Protein AF-A0A942BGS4-F1 (afdb_monomer_lite)

Sequence (134 aa):
MAGKKRAIFEDLLAGRDPSEGSFPAELLKEARASGVAPQMGTTRFAPDSVALEYVYPGRQGETMVITVTIPTDERIVFLPVPHWVVESIWQGEIDGTYCFESEAAAMTKEFLAQLEPGPNKEIFGKKPAPTGRS

Radius of gyration: 22.0 Å; chains: 1; bounding box: 36×30×64 Å

Foldseek 3Di:
DVVLLVQQLVCQQVVHHRPAADKDPVLSVVLVVLVARWDWDDWDDDQFWIWTWIWRQHPVRDIRIIIGIHGDPFTKDWDADDPVVVVVDDDDPPGTDIDGPVVVVVVVVVVVVCPPPPNVVVVVDDDPDPPDDD

Secondary structure (DSSP, 8-state):
-HHHHHHHHHHHHTTPPPSSSB--HHHHHHHHHT----EEEEEEEETTEEEEEEEEE-TTS-EEEEEEEEE-SS-EEEEEPPHHHHTT-SS----EEEEEHHHHHHHHHHHHHHHSHHHHHHHTS-PPP-----

pLDDT: mean 86.38, std 12.88, range [48.09, 97.81]

Structure (mmCIF, N/CA/C/O backbone):
data_AF-A0A942BGS4-F1
#
_entry.id   AF-A0A942BGS4-F1
#
loop_
_atom_site.group_PDB
_atom_site.id
_atom_site.type_symbol
_atom_site.label_atom_id
_atom_site.label_alt_id
_atom_site.label_comp_id
_atom_site.label_asym_id
_atom_site.label_entity_id
_atom_site.label_seq_id
_atom_site.pdbx_PDB_ins_code
_atom_site.Cartn_x
_atom_site.Cartn_y
_atom_site.Cartn_z
_atom_site.occupancy
_atom_site.B_iso_or_equiv
_atom_site.auth_seq_id
_atom_site.auth_comp_id
_atom_site.auth_asym_id
_atom_site.auth_atom_id
_atom_site.pdbx_PDB_model_num
ATOM 1 N N . MET A 1 1 ? 1.727 -5.057 2.060 1.00 77.50 1 MET A N 1
ATOM 2 C CA . MET A 1 1 ? 1.904 -4.272 0.811 1.00 77.50 1 MET A CA 1
ATOM 3 C C . MET A 1 1 ? 3.344 -3.866 0.501 1.00 77.50 1 MET A C 1
ATOM 5 O O . MET A 1 1 ? 3.746 -4.015 -0.647 1.00 77.50 1 MET A O 1
ATOM 9 N N . ALA A 1 2 ? 4.156 -3.437 1.478 1.00 78.31 2 ALA A N 1
ATOM 10 C CA . ALA A 1 2 ? 5.567 -3.089 1.237 1.00 78.31 2 ALA A CA 1
ATOM 11 C C . ALA A 1 2 ? 6.390 -4.217 0.569 1.00 78.31 2 ALA A C 1
ATOM 13 O O . ALA A 1 2 ? 7.185 -3.947 -0.328 1.00 78.31 2 ALA A O 1
ATOM 14 N N . GLY A 1 3 ? 6.139 -5.481 0.939 1.00 87.50 3 GLY A N 1
ATOM 15 C CA . GLY A 1 3 ? 6.781 -6.646 0.314 1.00 87.50 3 GLY A CA 1
ATOM 16 C C . GLY A 1 3 ? 6.465 -6.800 -1.179 1.00 87.50 3 GLY A C 1
ATOM 17 O O . GLY A 1 3 ? 7.386 -6.947 -1.975 1.00 87.50 3 GLY A O 1
ATOM 18 N N . LYS A 1 4 ? 5.187 -6.676 -1.577 1.00 89.88 4 LYS A N 1
ATOM 19 C CA . LYS A 1 4 ? 4.766 -6.761 -2.990 1.00 89.88 4 LYS A CA 1
ATOM 20 C C . LYS A 1 4 ? 5.385 -5.646 -3.836 1.00 89.88 4 LYS A C 1
ATOM 22 O O . LYS A 1 4 ? 5.938 -5.908 -4.898 1.00 89.88 4 LYS A O 1
ATOM 27 N N . LYS A 1 5 ? 5.376 -4.408 -3.321 1.00 93.38 5 LYS A N 1
ATOM 28 C CA . LYS A 1 5 ? 5.992 -3.254 -3.996 1.00 93.38 5 LYS A CA 1
ATOM 29 C C . LYS A 1 5 ? 7.474 -3.462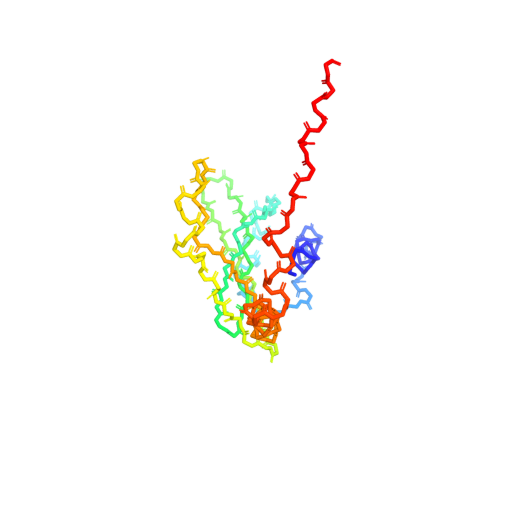 -4.272 1.00 93.38 5 LYS A C 1
ATOM 31 O O . LYS A 1 5 ? 7.949 -3.111 -5.351 1.00 93.38 5 LYS A O 1
ATOM 36 N N . ARG A 1 6 ? 8.188 -4.041 -3.307 1.00 94.06 6 ARG A N 1
ATOM 37 C CA . ARG A 1 6 ? 9.602 -4.377 -3.445 1.00 94.06 6 ARG A CA 1
ATOM 38 C C . ARG A 1 6 ? 9.839 -5.522 -4.431 1.00 94.06 6 ARG A C 1
ATOM 40 O O . ARG A 1 6 ? 10.716 -5.379 -5.269 1.00 94.06 6 ARG A O 1
ATOM 47 N N . ALA A 1 7 ? 9.059 -6.599 -4.373 1.00 95.56 7 ALA A N 1
ATOM 48 C CA . ALA A 1 7 ? 9.211 -7.727 -5.294 1.00 95.56 7 ALA A CA 1
ATOM 49 C C . ALA A 1 7 ? 9.041 -7.294 -6.762 1.00 95.56 7 ALA A C 1
ATOM 51 O O . ALA A 1 7 ? 9.905 -7.557 -7.593 1.00 95.56 7 ALA A O 1
ATOM 52 N N . ILE A 1 8 ? 7.994 -6.519 -7.059 1.00 96.19 8 ILE A N 1
ATOM 53 C CA . ILE A 1 8 ? 7.778 -5.973 -8.407 1.00 96.19 8 ILE A CA 1
ATOM 54 C C . ILE A 1 8 ? 8.910 -5.014 -8.799 1.00 96.19 8 ILE A C 1
ATOM 56 O O . ILE A 1 8 ? 9.353 -5.018 -9.942 1.00 96.19 8 ILE A O 1
ATOM 60 N N . PHE A 1 9 ? 9.430 -4.212 -7.865 1.00 96.50 9 PHE A N 1
ATOM 61 C CA . PHE A 1 9 ? 10.586 -3.360 -8.151 1.00 96.50 9 PHE A CA 1
ATOM 62 C C . PHE A 1 9 ? 11.823 -4.172 -8.557 1.00 96.50 9 PHE A C 1
ATOM 64 O O . PHE A 1 9 ? 12.525 -3.797 -9.492 1.00 96.50 9 PHE A O 1
ATOM 71 N N . GLU A 1 10 ? 12.075 -5.292 -7.879 1.00 96.94 10 GLU A N 1
ATOM 72 C CA . GLU A 1 10 ? 13.173 -6.209 -8.194 1.00 96.94 10 GLU A CA 1
ATOM 73 C C . GLU A 1 10 ? 12.982 -6.877 -9.569 1.00 96.94 10 GLU A C 1
ATOM 75 O O . GLU A 1 10 ? 13.956 -7.030 -10.310 1.00 96.94 10 GLU A O 1
ATOM 80 N N . ASP A 1 11 ? 11.744 -7.200 -9.961 1.00 96.38 11 ASP A N 1
ATOM 81 C CA . ASP A 1 11 ? 11.429 -7.652 -11.324 1.00 96.38 11 ASP A CA 1
ATOM 82 C C . ASP A 1 11 ? 11.763 -6.585 -12.369 1.00 96.38 11 ASP A C 1
ATOM 84 O O . ASP A 1 11 ? 12.486 -6.860 -13.332 1.00 96.38 11 ASP A O 1
ATOM 88 N N . LEU A 1 12 ? 11.314 -5.349 -12.140 1.00 95.69 12 LEU A N 1
ATOM 89 C CA . LEU A 1 12 ? 11.541 -4.228 -13.051 1.00 95.69 12 LEU A CA 1
ATOM 90 C C . LEU A 1 12 ? 13.027 -3.871 -13.187 1.00 95.69 12 LEU A C 1
ATOM 92 O O . LEU A 1 12 ? 13.488 -3.607 -14.299 1.00 95.69 12 LEU A O 1
ATOM 96 N N . LEU A 1 13 ? 13.790 -3.901 -12.088 1.00 95.12 13 LEU A N 1
ATOM 97 C CA . LEU A 1 13 ? 15.245 -3.707 -12.098 1.00 95.12 13 LEU A CA 1
ATOM 98 C C . LEU A 1 13 ? 15.967 -4.785 -12.911 1.00 95.12 13 LEU A C 1
ATOM 100 O O . LEU A 1 13 ? 16.949 -4.493 -13.588 1.00 95.12 13 LEU A O 1
ATOM 104 N N . ALA A 1 14 ? 15.472 -6.021 -12.868 1.00 94.88 14 ALA A N 1
ATOM 105 C CA . ALA A 1 14 ? 16.016 -7.127 -13.646 1.00 94.88 14 ALA A CA 1
ATOM 106 C C . ALA A 1 14 ? 15.532 -7.148 -15.109 1.00 94.88 14 ALA A C 1
ATOM 108 O O . ALA A 1 14 ? 15.845 -8.088 -15.840 1.00 94.88 14 ALA A O 1
ATOM 109 N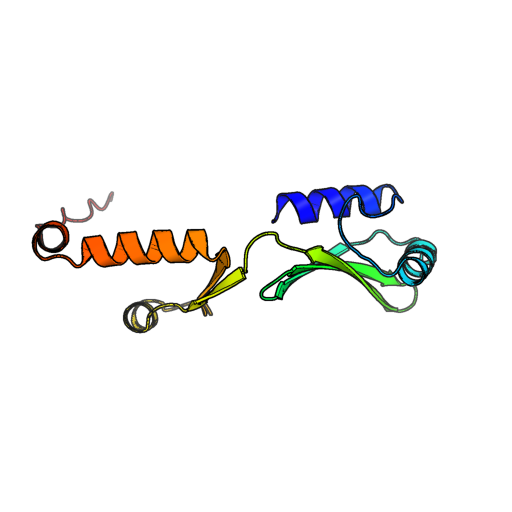 N . GLY A 1 15 ? 14.750 -6.151 -15.539 1.00 93.12 15 GLY A N 1
ATOM 110 C CA . GLY A 1 15 ? 14.179 -6.083 -16.884 1.00 93.12 15 GLY A CA 1
ATOM 111 C C . GLY A 1 15 ? 13.047 -7.084 -17.137 1.00 93.12 15 GLY A C 1
ATOM 112 O O . GLY A 1 15 ? 12.656 -7.265 -18.288 1.00 93.12 15 GLY A O 1
ATOM 113 N N . ARG A 1 16 ? 12.516 -7.725 -16.088 1.00 95.50 16 ARG A N 1
ATOM 114 C CA . ARG A 1 16 ? 11.363 -8.631 -16.157 1.00 95.50 16 ARG A CA 1
ATOM 115 C C . ARG A 1 16 ? 10.063 -7.871 -15.961 1.00 95.50 16 ARG A C 1
ATOM 117 O O . ARG A 1 16 ? 10.030 -6.799 -15.352 1.00 95.50 16 ARG A O 1
ATOM 124 N N . ASP A 1 17 ? 8.991 -8.432 -16.500 1.00 96.12 17 ASP A N 1
ATOM 125 C CA . ASP A 1 17 ? 7.639 -7.929 -16.281 1.00 96.12 17 ASP A CA 1
ATOM 126 C C . ASP A 1 17 ? 7.203 -8.155 -14.824 1.00 96.12 17 ASP A C 1
ATOM 128 O O . ASP A 1 17 ? 7.678 -9.110 -14.201 1.00 96.12 17 ASP A O 1
ATOM 132 N N . PRO A 1 18 ? 6.332 -7.288 -14.268 1.00 96.56 18 PRO A N 1
ATOM 133 C CA . PRO A 1 18 ? 5.752 -7.489 -12.946 1.00 96.56 18 PRO A CA 1
ATOM 134 C C . PRO A 1 18 ? 5.176 -8.898 -12.783 1.00 96.56 18 PRO A C 1
ATOM 136 O O . PRO A 1 18 ? 4.354 -9.337 -13.586 1.00 96.56 18 PRO A O 1
ATOM 139 N N . SER A 1 19 ? 5.591 -9.592 -11.725 1.00 93.69 19 SER A N 1
ATOM 140 C CA . SER A 1 19 ? 5.116 -10.944 -11.393 1.00 93.69 19 SER A CA 1
ATOM 141 C C . SER A 1 19 ? 3.638 -11.013 -10.989 1.00 93.69 19 SER A C 1
ATOM 143 O O . SER A 1 19 ? 3.050 -12.093 -10.999 1.00 93.69 19 SER A O 1
ATOM 145 N N . GLU A 1 20 ? 3.027 -9.880 -10.646 1.00 94.44 20 GLU A N 1
ATOM 146 C CA . GLU A 1 20 ? 1.631 -9.771 -10.233 1.00 94.44 20 GLU A CA 1
ATOM 147 C C . GLU A 1 20 ? 1.029 -8.4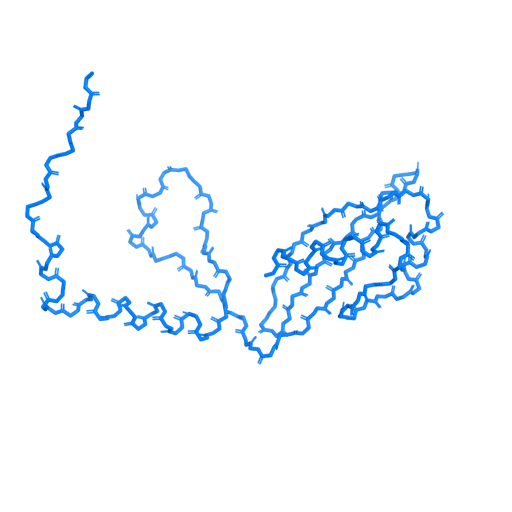45 -10.718 1.00 94.44 20 GLU A C 1
ATOM 149 O O . GLU A 1 20 ? 1.718 -7.428 -10.823 1.00 94.44 20 GLU A O 1
ATOM 154 N N . GLY A 1 21 ? -0.286 -8.453 -10.943 1.00 95.12 21 GLY A N 1
ATOM 155 C CA . GLY A 1 21 ? -1.069 -7.265 -11.259 1.00 95.12 21 GLY A CA 1
ATOM 156 C C . GLY A 1 21 ? -1.147 -6.957 -12.751 1.00 95.12 21 GLY A C 1
ATOM 157 O O . GLY A 1 21 ? -0.541 -7.611 -13.597 1.00 95.12 21 GLY A O 1
ATOM 158 N N . SER A 1 22 ? -1.941 -5.943 -13.076 1.00 97.06 22 SER A N 1
ATOM 159 C CA . SER A 1 22 ? -2.096 -5.429 -14.436 1.00 97.06 22 SER A CA 1
ATOM 160 C C . SER A 1 22 ? -1.255 -4.173 -14.630 1.00 97.06 22 SER A C 1
ATOM 162 O O . SER A 1 22 ? -1.248 -3.295 -13.764 1.00 97.06 22 SER A O 1
ATOM 164 N N . PHE A 1 23 ? -0.599 -4.055 -15.780 1.00 97.38 23 PHE A N 1
ATOM 165 C CA . PHE A 1 23 ? 0.237 -2.909 -16.127 1.00 97.38 23 PHE A CA 1
ATOM 166 C C . PHE A 1 23 ? 0.186 -2.637 -17.641 1.00 97.38 23 PHE A C 1
ATOM 168 O O . PHE A 1 23 ? -0.090 -3.548 -18.427 1.00 97.38 23 PHE A O 1
ATOM 175 N N . PRO A 1 24 ? 0.454 -1.397 -18.083 1.00 95.12 24 PRO A N 1
ATOM 176 C CA . PRO A 1 24 ? 0.491 -1.062 -19.503 1.00 95.12 24 PRO A CA 1
ATOM 177 C C . PRO A 1 24 ? 1.781 -1.591 -20.152 1.00 95.12 24 PRO A C 1
ATOM 179 O O . PRO A 1 24 ? 2.833 -0.958 -20.073 1.00 95.12 24 PRO A O 1
ATOM 182 N N . ALA A 1 25 ? 1.706 -2.757 -20.800 1.00 94.94 25 ALA A N 1
ATOM 183 C CA . ALA A 1 25 ? 2.875 -3.450 -21.355 1.00 94.94 25 ALA A CA 1
ATOM 184 C C . ALA A 1 25 ? 3.658 -2.619 -22.389 1.00 94.94 25 ALA A C 1
ATOM 186 O O . ALA A 1 25 ? 4.888 -2.604 -22.356 1.00 94.94 25 ALA A O 1
ATOM 187 N N . GLU A 1 26 ? 2.968 -1.896 -23.275 1.00 94.19 26 GLU A N 1
ATOM 188 C CA . GLU A 1 26 ? 3.630 -1.050 -24.280 1.00 94.19 26 GLU A CA 1
ATOM 189 C C . GLU A 1 26 ? 4.360 0.133 -23.633 1.00 94.19 26 GLU A C 1
ATOM 191 O O . GLU A 1 26 ? 5.532 0.367 -23.920 1.00 94.19 26 GLU A O 1
ATOM 196 N N . LEU A 1 27 ? 3.732 0.784 -22.649 1.00 93.44 27 LEU A N 1
ATOM 197 C CA . LEU A 1 27 ? 4.361 1.865 -21.889 1.00 93.44 27 LEU A CA 1
ATOM 198 C C . LEU A 1 27 ? 5.589 1.369 -21.112 1.00 93.44 27 LEU A C 1
ATOM 200 O O . LEU A 1 27 ? 6.584 2.077 -21.000 1.00 93.44 27 LEU A O 1
ATOM 204 N N . LEU A 1 28 ? 5.548 0.139 -20.589 1.00 95.00 28 LEU A N 1
ATOM 205 C CA . LEU A 1 28 ? 6.685 -0.464 -19.894 1.00 95.00 28 LEU A CA 1
ATOM 206 C C . LEU A 1 28 ? 7.860 -0.742 -20.843 1.00 95.00 28 LEU A C 1
ATOM 208 O O . LEU A 1 28 ? 9.013 -0.518 -20.470 1.00 95.00 28 LEU A O 1
ATOM 212 N N . LYS A 1 29 ? 7.590 -1.202 -22.071 1.00 93.62 29 LYS A N 1
ATOM 213 C CA . LYS A 1 29 ? 8.630 -1.375 -23.098 1.00 93.62 29 LYS A CA 1
ATOM 214 C C . LYS A 1 29 ? 9.293 -0.040 -23.437 1.00 93.62 29 LYS A C 1
ATOM 216 O O . LYS A 1 29 ? 10.521 0.034 -23.449 1.00 93.62 29 LYS A O 1
ATOM 221 N N . GLU A 1 30 ? 8.497 1.004 -23.652 1.00 91.62 30 GLU A N 1
ATOM 222 C CA . GLU A 1 30 ? 8.986 2.365 -23.907 1.00 91.62 30 GLU A CA 1
ATOM 223 C C . GLU A 1 30 ? 9.812 2.902 -22.729 1.00 91.62 30 GLU A C 1
ATOM 225 O O . GLU A 1 30 ? 10.936 3.371 -22.911 1.00 91.62 30 GLU A O 1
ATOM 230 N N . ALA A 1 31 ? 9.317 2.739 -21.500 1.00 91.88 31 ALA A N 1
ATOM 231 C CA . ALA A 1 31 ? 10.011 3.175 -20.294 1.00 91.88 31 ALA A CA 1
ATOM 232 C C . ALA A 1 31 ? 11.369 2.478 -20.117 1.00 91.88 31 ALA A C 1
ATOM 234 O O . ALA A 1 31 ? 12.360 3.126 -19.777 1.00 91.88 31 ALA A O 1
ATOM 235 N N . ARG A 1 32 ? 11.463 1.176 -20.421 1.00 91.62 32 ARG A N 1
ATOM 236 C CA . ARG A 1 32 ? 12.739 0.439 -20.422 1.00 91.62 32 ARG A CA 1
ATOM 237 C C . ARG A 1 32 ? 13.693 0.914 -21.519 1.00 91.62 32 ARG A C 1
ATOM 239 O O . ARG A 1 32 ? 14.903 0.932 -21.294 1.00 91.62 32 ARG A O 1
ATOM 246 N N . ALA A 1 33 ? 13.176 1.335 -22.675 1.00 89.88 33 ALA A N 1
ATOM 247 C CA . ALA A 1 33 ? 13.992 1.852 -23.774 1.00 89.88 33 ALA A CA 1
ATOM 248 C C . ALA A 1 33 ? 14.730 3.158 -23.415 1.00 89.88 33 ALA A C 1
ATOM 250 O O . ALA A 1 33 ? 15.770 3.449 -24.007 1.00 89.88 33 ALA A O 1
ATOM 251 N N . SER A 1 34 ? 14.272 3.900 -22.395 1.00 85.12 34 SER A N 1
ATOM 252 C CA . SER A 1 34 ? 15.000 5.059 -21.844 1.00 85.12 34 SER A CA 1
ATOM 253 C C . SER A 1 34 ? 16.404 4.703 -21.318 1.00 85.12 34 SER A C 1
ATOM 255 O O . SER A 1 34 ? 17.293 5.561 -21.250 1.00 85.12 34 SER A O 1
ATOM 257 N N . GLY A 1 35 ? 16.627 3.431 -20.959 1.00 81.44 35 GLY A N 1
ATOM 258 C CA . GLY A 1 35 ? 17.898 2.920 -20.455 1.00 81.44 35 GLY A CA 1
ATOM 259 C C . GLY A 1 35 ? 18.283 3.460 -19.077 1.00 81.44 35 GLY A C 1
ATOM 260 O O . GLY A 1 35 ? 19.465 3.427 -18.732 1.00 81.44 35 GLY A O 1
ATOM 261 N N . VAL A 1 36 ? 17.322 3.997 -18.320 1.00 88.25 36 VAL A N 1
ATOM 262 C CA . VAL A 1 36 ? 17.502 4.463 -16.941 1.00 88.25 36 VAL A CA 1
ATOM 263 C C . VAL A 1 36 ? 16.742 3.533 -15.999 1.00 88.25 36 VAL A C 1
ATOM 265 O O . VAL A 1 36 ? 15.637 3.084 -16.305 1.00 88.25 36 VAL A O 1
ATOM 268 N N . ALA A 1 37 ? 17.354 3.210 -14.859 1.00 90.50 37 ALA A N 1
ATOM 269 C CA . ALA A 1 37 ? 16.744 2.326 -13.876 1.00 90.50 37 ALA A CA 1
ATOM 270 C C . ALA A 1 37 ? 15.491 2.971 -13.249 1.00 90.50 37 ALA A C 1
ATOM 272 O O . ALA A 1 37 ? 15.503 4.175 -12.970 1.00 90.50 37 ALA A O 1
ATOM 273 N N . PRO A 1 38 ? 14.429 2.186 -12.990 1.00 94.94 38 PRO A N 1
ATOM 274 C CA . PRO A 1 38 ? 13.245 2.685 -12.309 1.00 94.94 38 PRO A CA 1
ATOM 275 C C . PRO A 1 38 ? 13.545 3.105 -10.869 1.00 94.94 38 PRO A C 1
ATOM 277 O O . PRO A 1 38 ? 14.461 2.600 -10.218 1.00 94.94 38 PRO A O 1
ATOM 280 N N . GLN A 1 39 ? 12.688 3.968 -10.339 1.00 95.12 39 GLN A N 1
ATOM 281 C CA . GLN A 1 39 ? 12.623 4.370 -8.939 1.00 95.12 39 GLN A CA 1
ATOM 282 C C . GLN A 1 39 ? 11.258 3.993 -8.358 1.00 95.12 39 GLN A C 1
ATOM 284 O O . GLN A 1 39 ? 10.259 3.923 -9.075 1.00 95.12 39 GLN A O 1
ATOM 289 N N . MET A 1 40 ? 11.195 3.750 -7.048 1.00 95.12 40 MET A N 1
ATOM 290 C CA . MET A 1 40 ? 9.913 3.534 -6.376 1.00 95.12 40 MET A CA 1
ATOM 291 C C . MET A 1 40 ? 9.132 4.849 -6.303 1.00 95.12 40 MET A C 1
ATOM 293 O O . MET A 1 40 ? 9.620 5.826 -5.742 1.00 95.12 40 MET A O 1
ATOM 297 N N . GLY A 1 41 ? 7.917 4.850 -6.847 1.00 94.06 41 GLY A N 1
ATOM 298 C CA . GLY A 1 41 ? 6.977 5.963 -6.762 1.00 94.06 41 GLY A CA 1
ATOM 299 C C . GLY A 1 41 ? 6.019 5.829 -5.581 1.00 94.06 41 GLY A C 1
ATOM 300 O O . GLY A 1 41 ? 6.314 5.178 -4.573 1.00 94.06 41 GLY A O 1
ATOM 301 N N . THR A 1 42 ? 4.839 6.426 -5.709 1.00 93.19 42 THR A N 1
ATOM 302 C CA . THR A 1 42 ? 3.799 6.428 -4.674 1.00 93.19 42 THR A CA 1
ATOM 303 C C . THR A 1 42 ? 3.052 5.090 -4.617 1.00 93.19 42 THR A C 1
ATOM 305 O O . THR A 1 42 ? 3.102 4.270 -5.535 1.00 93.19 42 THR A O 1
ATOM 308 N N . THR A 1 43 ? 2.387 4.824 -3.494 1.00 94.69 43 THR A N 1
ATOM 309 C CA . THR A 1 43 ? 1.372 3.769 -3.387 1.00 94.69 43 THR A CA 1
ATOM 310 C C . THR A 1 43 ? 0.019 4.438 -3.220 1.00 94.69 43 THR A C 1
ATOM 312 O O . THR A 1 43 ? -0.143 5.253 -2.315 1.00 94.69 43 THR A O 1
ATOM 315 N N . ARG A 1 44 ? -0.943 4.092 -4.073 1.00 93.38 44 ARG A N 1
ATOM 316 C CA . ARG A 1 44 ? -2.321 4.573 -3.982 1.00 93.38 44 ARG A CA 1
ATOM 317 C C . ARG A 1 44 ? -3.247 3.409 -3.660 1.00 93.38 44 ARG A C 1
ATOM 319 O O . ARG A 1 44 ? -3.091 2.318 -4.203 1.00 93.38 44 ARG A O 1
ATOM 326 N N . PHE A 1 45 ? -4.197 3.658 -2.772 1.00 93.25 45 PHE A N 1
ATOM 327 C CA . PHE A 1 45 ? -5.193 2.680 -2.358 1.00 93.25 45 PHE A CA 1
ATOM 328 C C . PHE A 1 45 ? -6.540 3.051 -2.968 1.00 93.25 45 PHE A C 1
ATOM 330 O O . PHE A 1 45 ? -6.948 4.211 -2.928 1.00 93.25 45 PHE A O 1
ATOM 337 N N . ALA A 1 46 ? -7.214 2.058 -3.528 1.00 94.00 46 ALA A N 1
ATOM 338 C CA . ALA A 1 46 ? -8.612 2.105 -3.911 1.00 94.00 46 ALA A CA 1
ATOM 339 C C . ALA A 1 46 ? -9.361 1.012 -3.128 1.00 94.00 46 ALA A C 1
ATOM 341 O O . ALA A 1 46 ? -8.718 0.112 -2.584 1.00 94.00 46 ALA A O 1
ATOM 342 N N . PRO A 1 47 ? -10.701 1.063 -3.045 1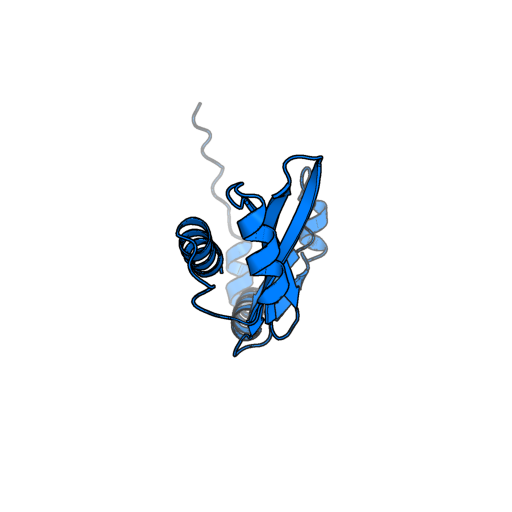.00 95.31 47 PRO A N 1
ATOM 343 C CA . PRO A 1 47 ? -11.453 0.092 -2.258 1.00 95.31 47 PRO A CA 1
ATOM 344 C C . PRO A 1 47 ? -11.209 -1.370 -2.648 1.00 95.31 47 PRO A C 1
ATOM 346 O O . PRO A 1 47 ? -11.318 -2.233 -1.793 1.00 95.31 47 PRO A O 1
ATOM 349 N N . ASP A 1 48 ? -10.879 -1.660 -3.901 1.00 96.81 48 ASP A N 1
ATOM 350 C CA . ASP A 1 48 ? -10.742 -3.013 -4.456 1.00 96.81 48 ASP A CA 1
ATOM 351 C C . ASP A 1 48 ? -9.338 -3.317 -5.003 1.00 96.81 48 ASP A C 1
ATOM 353 O O . ASP A 1 48 ? -9.107 -4.360 -5.622 1.00 96.81 48 ASP A O 1
ATOM 357 N N . SER A 1 49 ? -8.397 -2.384 -4.850 1.00 96.25 49 SER A N 1
ATOM 358 C CA . SER A 1 49 ? -7.098 -2.488 -5.500 1.00 96.25 49 SER A CA 1
ATOM 359 C C . SER A 1 49 ? -6.032 -1.588 -4.883 1.00 96.25 49 SER A C 1
ATOM 361 O O . SER A 1 49 ? -6.296 -0.574 -4.233 1.00 96.25 49 SER A O 1
ATOM 363 N N . VAL A 1 50 ? -4.776 -1.959 -5.121 1.00 96.44 50 VAL A N 1
ATOM 364 C CA . VAL A 1 50 ? -3.598 -1.163 -4.779 1.00 96.44 50 VAL A CA 1
ATOM 365 C C . VAL A 1 50 ? -2.849 -0.831 -6.059 1.00 96.44 50 VAL A C 1
ATOM 367 O O . VAL A 1 50 ? -2.426 -1.725 -6.791 1.00 96.44 50 VAL A O 1
ATOM 370 N N . ALA A 1 51 ? -2.649 0.458 -6.311 1.00 96.88 51 ALA A N 1
ATOM 371 C CA . ALA A 1 51 ? -1.834 0.954 -7.408 1.00 96.88 51 ALA A CA 1
ATOM 372 C C . ALA A 1 51 ? -0.424 1.276 -6.900 1.00 96.88 51 ALA A C 1
ATOM 374 O O . ALA A 1 51 ? -0.230 2.079 -5.982 1.00 96.88 51 ALA A O 1
ATOM 375 N N . LEU A 1 52 ? 0.571 0.630 -7.499 1.00 97.06 52 LEU A N 1
ATOM 376 C CA . LEU A 1 52 ? 1.983 0.798 -7.186 1.00 97.06 52 LEU A CA 1
ATOM 377 C C . LEU A 1 52 ? 2.669 1.511 -8.342 1.00 97.06 52 LEU A C 1
ATOM 379 O O . LEU A 1 52 ? 2.669 1.014 -9.466 1.00 97.06 52 LEU A O 1
ATOM 383 N N . GLU A 1 53 ? 3.254 2.670 -8.067 1.00 96.62 53 GLU A N 1
ATOM 384 C CA . GLU A 1 53 ? 3.934 3.456 -9.089 1.00 96.62 53 GLU A CA 1
ATOM 385 C C . GLU A 1 53 ? 5.434 3.188 -9.106 1.00 96.62 53 GLU A C 1
ATOM 387 O O . GLU A 1 53 ? 6.091 3.079 -8.063 1.00 96.62 53 GLU A O 1
ATOM 392 N N . TYR A 1 54 ? 5.972 3.154 -10.319 1.00 96.31 54 TYR A N 1
ATOM 393 C CA . TYR A 1 54 ? 7.388 3.035 -10.617 1.00 96.31 54 TYR A CA 1
ATOM 394 C C . TYR A 1 54 ? 7.766 4.112 -11.621 1.00 96.31 54 TYR A C 1
ATOM 396 O O . TYR A 1 54 ? 7.183 4.213 -12.700 1.00 96.31 54 TYR A O 1
ATOM 404 N N . VAL A 1 55 ? 8.728 4.940 -11.241 1.00 95.81 55 VAL A N 1
ATOM 405 C CA . VAL A 1 55 ? 9.106 6.137 -11.984 1.00 95.81 55 VAL A CA 1
ATOM 406 C C . VAL A 1 55 ? 10.341 5.827 -12.813 1.00 95.81 55 VAL A C 1
ATOM 408 O O . VAL A 1 55 ? 11.373 5.456 -12.265 1.00 95.81 55 VAL A O 1
ATOM 411 N N . TYR A 1 56 ? 10.244 5.987 -14.125 1.00 94.81 56 TYR A N 1
ATOM 412 C CA . TYR A 1 56 ? 11.363 5.908 -15.054 1.00 94.81 56 TYR A CA 1
ATOM 413 C C . TYR A 1 56 ? 11.767 7.332 -15.447 1.00 94.81 56 TYR A C 1
ATOM 415 O O . TYR A 1 56 ? 11.043 7.982 -16.211 1.00 94.81 56 TYR A O 1
ATOM 423 N N . PRO A 1 57 ? 12.894 7.847 -14.921 1.00 90.56 57 PRO A N 1
ATOM 424 C CA . PRO A 1 57 ? 13.394 9.148 -15.323 1.00 90.56 57 PRO A CA 1
ATOM 425 C C . PRO A 1 57 ? 14.001 9.045 -16.723 1.00 90.56 57 PRO A C 1
ATOM 427 O O . PRO A 1 57 ? 14.917 8.265 -16.969 1.00 90.56 57 PRO A O 1
ATOM 430 N N . GLY A 1 58 ? 13.497 9.836 -17.657 1.00 82.81 58 GLY A N 1
ATOM 431 C CA . GLY A 1 58 ? 14.013 9.941 -19.014 1.00 82.81 58 GLY A CA 1
ATOM 432 C C . GLY A 1 58 ? 15.267 10.811 -19.085 1.00 82.81 58 GLY A C 1
ATOM 433 O O . GLY A 1 58 ? 15.483 11.728 -18.292 1.00 82.81 58 GLY A O 1
ATOM 434 N N . ARG A 1 59 ? 16.108 10.548 -20.091 1.00 73.00 59 ARG A N 1
ATOM 435 C CA . ARG A 1 59 ? 17.399 11.240 -20.282 1.00 73.00 59 ARG A CA 1
ATOM 436 C C . ARG A 1 59 ? 17.268 12.725 -20.640 1.00 73.00 59 ARG A C 1
ATOM 438 O O . ARG A 1 59 ? 18.230 13.465 -20.469 1.00 73.00 59 ARG A O 1
ATOM 445 N N . GLN A 1 60 ? 16.108 13.152 -21.141 1.00 76.19 60 GLN A N 1
ATOM 446 C CA . GLN A 1 60 ? 15.824 14.538 -21.541 1.00 76.19 60 GLN A CA 1
ATOM 447 C C . GLN A 1 60 ? 14.803 15.229 -20.618 1.00 76.19 60 GLN A C 1
ATOM 449 O O . GLN A 1 60 ? 14.188 16.216 -21.004 1.00 76.19 60 GLN A O 1
ATOM 454 N N . GLY A 1 61 ? 14.617 14.721 -19.393 1.00 72.94 61 GLY A N 1
ATOM 455 C CA . GLY A 1 61 ? 13.697 15.301 -18.405 1.00 72.94 61 GLY A CA 1
ATOM 456 C C . GLY A 1 61 ? 12.247 14.818 -18.511 1.00 72.94 61 GLY A C 1
ATOM 457 O O . GLY A 1 61 ? 11.452 15.082 -17.612 1.00 72.94 61 GLY A O 1
ATOM 458 N N . GLU A 1 62 ? 11.900 14.061 -19.553 1.00 84.25 62 GLU A N 1
ATOM 459 C CA . GLU A 1 62 ? 10.637 13.321 -19.610 1.00 84.25 62 GLU A CA 1
ATOM 460 C C . GLU A 1 62 ? 10.594 12.283 -18.485 1.00 84.25 62 GLU A C 1
ATOM 462 O O . GLU A 1 62 ? 11.599 11.647 -18.195 1.00 84.25 62 GLU A O 1
ATOM 467 N N . THR A 1 63 ? 9.455 12.105 -17.824 1.00 90.12 63 THR A N 1
ATOM 468 C CA . THR A 1 63 ? 9.300 11.104 -16.761 1.00 90.12 63 THR A CA 1
ATOM 469 C C . THR A 1 63 ? 8.120 10.216 -17.098 1.00 90.12 63 THR A C 1
ATOM 471 O O . THR A 1 63 ? 7.013 10.707 -17.308 1.00 90.12 63 THR A O 1
ATOM 474 N N . MET A 1 64 ? 8.355 8.908 -17.132 1.00 93.44 64 MET A N 1
ATOM 475 C CA . MET A 1 64 ? 7.306 7.921 -17.359 1.00 93.44 64 MET A CA 1
ATOM 476 C C . MET A 1 64 ? 6.962 7.245 -16.039 1.00 93.44 64 MET A C 1
ATOM 478 O O . MET A 1 64 ? 7.848 6.792 -15.316 1.00 93.44 64 MET A O 1
ATOM 482 N N . VAL A 1 65 ? 5.673 7.159 -15.722 1.00 95.25 65 VAL A N 1
ATOM 483 C CA . VAL A 1 65 ? 5.196 6.466 -14.523 1.00 95.25 65 VAL A CA 1
ATOM 484 C C . VAL A 1 65 ? 4.492 5.190 -14.949 1.00 95.25 65 VAL A C 1
ATOM 486 O O . VAL A 1 65 ? 3.441 5.226 -15.586 1.00 95.25 65 VAL A O 1
ATOM 489 N N . ILE A 1 66 ? 5.067 4.052 -14.576 1.00 96.38 66 ILE A N 1
ATOM 490 C CA . ILE A 1 66 ? 4.434 2.749 -14.735 1.00 96.38 66 ILE A CA 1
ATOM 491 C C . ILE A 1 66 ? 3.634 2.465 -13.475 1.00 96.38 66 ILE A C 1
ATOM 493 O O . ILE A 1 66 ? 4.189 2.385 -12.381 1.00 96.38 66 ILE A O 1
ATOM 497 N N . THR A 1 67 ? 2.323 2.313 -13.637 1.00 97.38 67 THR A N 1
ATOM 498 C CA . THR A 1 67 ? 1.433 1.903 -12.550 1.00 97.38 67 THR A CA 1
ATOM 499 C C . THR A 1 67 ? 1.132 0.419 -12.689 1.00 97.38 67 THR A C 1
ATOM 501 O O . THR A 1 67 ? 0.644 -0.018 -13.732 1.00 97.38 67 THR A O 1
ATOM 504 N N . VAL A 1 68 ? 1.422 -0.343 -11.638 1.00 97.62 68 VAL A N 1
ATOM 505 C CA . VAL A 1 68 ? 1.017 -1.743 -11.503 1.00 97.62 68 VAL A CA 1
ATOM 506 C C . VAL A 1 68 ? -0.165 -1.798 -10.547 1.00 97.62 68 VAL A C 1
ATOM 508 O O . VAL A 1 68 ? -0.041 -1.422 -9.380 1.00 97.62 68 VAL A O 1
ATOM 511 N N . THR A 1 69 ? -1.312 -2.247 -11.046 1.00 97.81 69 THR A N 1
ATOM 512 C CA . THR A 1 69 ? -2.545 -2.369 -10.262 1.00 97.81 69 THR A CA 1
ATOM 513 C C . THR A 1 69 ? -2.716 -3.805 -9.799 1.00 97.81 69 THR A C 1
ATOM 515 O O . THR A 1 69 ? -2.768 -4.724 -10.616 1.00 97.81 69 THR A O 1
ATOM 518 N N . ILE A 1 70 ? -2.816 -3.994 -8.488 1.00 96.88 70 ILE A N 1
ATOM 519 C CA . ILE A 1 70 ? -3.011 -5.295 -7.853 1.00 96.88 70 ILE A CA 1
ATOM 520 C C . ILE A 1 70 ? -4.430 -5.322 -7.277 1.00 96.88 70 ILE A C 1
ATOM 522 O O . ILE A 1 70 ? -4.715 -4.498 -6.404 1.00 96.88 70 ILE A O 1
ATOM 526 N N . PRO A 1 71 ? -5.319 -6.220 -7.739 1.00 96.19 71 PRO A N 1
ATOM 527 C CA . PRO A 1 71 ? -6.624 -6.392 -7.114 1.00 96.19 71 PRO A CA 1
ATOM 528 C C . PRO A 1 71 ? -6.454 -6.940 -5.697 1.00 96.19 71 PRO A C 1
ATOM 530 O O . PRO A 1 71 ? -5.504 -7.674 -5.410 1.00 96.19 71 PRO A O 1
ATOM 533 N N . THR A 1 72 ? -7.370 -6.589 -4.806 1.00 94.44 72 THR A N 1
ATOM 534 C CA . THR A 1 72 ? -7.409 -7.149 -3.457 1.00 94.44 72 THR A CA 1
ATOM 535 C C . THR A 1 72 ? -8.625 -8.046 -3.286 1.00 94.44 72 THR A C 1
ATOM 537 O O . THR A 1 72 ? -9.724 -7.703 -3.710 1.00 94.44 72 THR A O 1
ATOM 540 N N . ASP A 1 73 ? -8.431 -9.199 -2.642 1.00 92.56 73 ASP A N 1
ATOM 541 C CA . ASP A 1 73 ? -9.523 -10.138 -2.330 1.00 92.56 73 ASP A CA 1
ATOM 542 C C . ASP A 1 73 ? -10.490 -9.571 -1.282 1.00 92.56 73 ASP A C 1
ATOM 544 O O . ASP A 1 73 ? -11.633 -10.004 -1.149 1.00 92.56 73 ASP A O 1
ATOM 548 N N . GLU A 1 74 ? -10.006 -8.590 -0.529 1.00 93.94 74 GLU A N 1
ATOM 549 C CA . GLU A 1 74 ? -10.732 -7.897 0.510 1.00 93.94 74 GLU A CA 1
ATOM 550 C C . GLU A 1 74 ? -10.742 -6.392 0.246 1.00 93.94 74 GLU A C 1
ATOM 552 O O . GLU A 1 74 ? -9.776 -5.820 -0.271 1.00 93.94 74 GLU A O 1
ATOM 557 N N . ARG A 1 75 ? -11.848 -5.748 0.631 1.00 95.12 75 ARG A N 1
ATOM 558 C CA . ARG A 1 75 ? -12.019 -4.308 0.499 1.00 95.12 75 ARG A CA 1
ATOM 559 C C . ARG A 1 75 ? -11.039 -3.555 1.396 1.00 95.12 75 ARG A C 1
ATOM 561 O O . ARG A 1 75 ? -10.910 -3.852 2.582 1.00 95.12 75 ARG A O 1
ATOM 568 N N . ILE A 1 76 ? -10.400 -2.531 0.847 1.00 95.06 76 ILE A N 1
ATOM 569 C CA . ILE A 1 76 ? -9.599 -1.568 1.600 1.00 95.06 76 ILE A CA 1
ATOM 570 C C . ILE A 1 76 ? -10.506 -0.432 2.072 1.00 95.06 76 ILE A C 1
ATOM 572 O O . ILE A 1 76 ? -11.293 0.129 1.306 1.00 95.06 76 ILE A O 1
ATOM 576 N N . VAL A 1 77 ? -10.373 -0.065 3.341 1.00 94.81 77 VAL A N 1
ATOM 577 C CA . VAL A 1 77 ? -11.084 1.048 3.968 1.00 94.81 77 VAL A CA 1
ATOM 578 C C . VAL A 1 77 ? -10.092 2.046 4.555 1.00 94.81 77 VAL A C 1
ATOM 580 O O . VAL A 1 77 ? -8.956 1.705 4.884 1.00 94.81 77 VAL A O 1
ATOM 583 N N . PHE A 1 78 ? -10.530 3.296 4.683 1.00 92.12 78 PHE A N 1
ATOM 584 C CA . PHE A 1 78 ? -9.781 4.337 5.374 1.00 92.12 78 PHE A CA 1
ATOM 585 C C . PHE A 1 78 ? -10.359 4.531 6.777 1.00 92.12 78 PHE A C 1
ATOM 587 O O . PHE A 1 78 ? -11.539 4.853 6.921 1.00 92.12 78 PHE A O 1
ATOM 594 N N . LEU A 1 79 ? -9.532 4.330 7.801 1.00 89.19 79 LEU A N 1
ATOM 595 C CA . LEU A 1 79 ? -9.860 4.627 9.189 1.00 89.19 79 LEU A CA 1
ATOM 596 C C . LEU A 1 79 ? -9.327 6.020 9.542 1.00 89.19 79 LEU A C 1
ATOM 598 O O . LEU A 1 79 ? -8.107 6.179 9.664 1.00 89.19 79 LEU A O 1
ATOM 602 N N . PRO A 1 80 ? -10.204 7.029 9.696 1.00 85.94 80 PRO A N 1
ATOM 603 C CA . PRO A 1 80 ? -9.775 8.368 10.068 1.00 85.94 80 PRO A CA 1
ATOM 604 C C . PRO A 1 80 ? -9.270 8.391 11.511 1.00 85.94 80 PRO A C 1
ATOM 606 O O . PRO A 1 80 ? -9.728 7.619 12.360 1.00 85.94 80 PRO A O 1
ATOM 609 N N . VAL A 1 81 ? -8.366 9.322 11.812 1.00 81.44 81 VAL A N 1
ATOM 610 C CA . VAL A 1 81 ? -7.993 9.594 13.204 1.00 81.44 81 VAL A CA 1
ATOM 611 C C . VAL A 1 81 ? -9.206 10.165 13.953 1.00 81.44 81 VAL A C 1
ATOM 613 O O . VAL A 1 81 ? -9.797 11.148 13.498 1.00 81.44 81 VAL A O 1
ATOM 616 N N . PRO A 1 82 ? -9.612 9.589 15.101 1.00 79.62 82 PRO A N 1
ATOM 617 C CA . PRO A 1 82 ? -10.730 10.126 15.865 1.00 79.62 82 PRO A CA 1
ATOM 618 C C . PRO A 1 82 ? -10.461 11.543 16.379 1.00 79.62 82 PRO A C 1
ATOM 620 O O . PRO A 1 82 ? -9.352 11.854 16.808 1.00 79.62 82 PRO A O 1
ATOM 623 N N . HIS A 1 83 ? -11.494 12.386 16.424 1.00 78.19 83 HIS A N 1
ATOM 624 C CA . HIS A 1 83 ? -11.366 13.802 16.801 1.00 78.19 83 HIS A CA 1
ATOM 625 C C . HIS A 1 83 ? -10.702 14.033 18.171 1.00 78.19 83 HIS A C 1
ATOM 627 O O . HIS A 1 83 ? -9.933 14.974 18.323 1.00 78.19 83 HIS A O 1
ATOM 633 N N . TRP A 1 84 ? -10.927 13.154 19.154 1.00 73.25 84 TRP A N 1
ATOM 634 C CA . TRP A 1 84 ? -10.307 13.252 20.484 1.00 73.25 84 TRP A CA 1
ATOM 635 C C . TRP A 1 84 ? -8.792 12.990 20.485 1.00 73.25 84 TRP A C 1
ATOM 637 O O . TRP A 1 84 ? -8.115 13.313 21.456 1.00 73.25 84 TRP A O 1
ATOM 647 N N . VAL A 1 85 ? -8.247 12.395 19.419 1.00 71.25 85 VAL A N 1
ATOM 648 C CA . VAL A 1 85 ? -6.800 12.223 19.222 1.00 71.25 85 VAL A CA 1
ATOM 649 C C . VAL A 1 85 ? -6.196 13.467 18.562 1.00 71.25 85 VAL A C 1
ATOM 651 O O . VAL A 1 85 ? -5.061 13.827 18.876 1.00 71.25 85 VAL A O 1
ATOM 654 N N . VAL A 1 86 ? -6.963 14.162 17.712 1.00 63.97 86 VAL A N 1
ATOM 655 C CA . VAL A 1 86 ? -6.511 15.326 16.925 1.00 63.97 86 VAL A CA 1
ATOM 656 C C . VAL A 1 86 ? -5.996 16.462 17.815 1.00 63.97 86 VAL A C 1
ATOM 658 O O . VAL A 1 86 ? -5.003 17.096 17.477 1.00 63.97 86 VAL A O 1
ATOM 661 N N . GLU A 1 87 ? -6.583 16.675 18.994 1.00 55.94 87 GLU A N 1
ATOM 662 C CA . GLU A 1 87 ? -6.131 17.720 19.931 1.00 55.94 87 GLU A CA 1
ATOM 663 C C . GLU A 1 87 ? -4.767 17.421 20.586 1.00 55.94 87 GLU A C 1
ATOM 665 O O . GLU A 1 87 ? -4.110 18.328 21.094 1.00 55.94 87 GLU A O 1
ATOM 670 N N . SER A 1 88 ? -4.320 16.160 20.571 1.00 54.19 88 SER A N 1
ATOM 671 C CA . SER A 1 88 ? -3.089 15.717 21.243 1.00 54.19 88 SER A CA 1
ATOM 672 C C . SER A 1 88 ? -1.858 15.626 20.330 1.00 54.19 88 SER A C 1
ATOM 674 O O . SER A 1 88 ? -0.743 15.464 20.829 1.00 54.19 88 SER A O 1
ATOM 676 N N . ILE A 1 89 ? -2.029 15.762 19.009 1.00 57.50 89 ILE A N 1
ATOM 677 C CA . ILE A 1 89 ? -0.943 15.661 18.024 1.00 57.50 89 ILE A CA 1
ATOM 678 C C . ILE A 1 89 ? -0.506 17.071 17.618 1.00 57.50 89 ILE A C 1
ATOM 680 O O . ILE A 1 89 ? -0.972 17.647 16.639 1.00 57.50 89 ILE A O 1
ATOM 684 N N . TRP A 1 90 ? 0.422 17.645 18.383 1.00 54.47 90 TRP A N 1
ATOM 685 C CA . TRP A 1 90 ? 1.218 18.773 17.905 1.00 54.47 90 TRP A CA 1
ATOM 686 C C . TRP A 1 90 ? 2.422 18.189 17.156 1.00 54.47 90 TRP A C 1
ATOM 688 O O . TRP A 1 90 ? 3.254 17.533 17.774 1.00 54.47 90 TRP A O 1
ATOM 698 N N . GLN A 1 91 ? 2.501 18.440 15.844 1.00 54.78 91 GLN A N 1
ATOM 699 C CA . GLN A 1 91 ? 3.456 17.897 14.854 1.00 54.78 91 GLN A CA 1
ATOM 700 C C . GLN A 1 91 ? 3.023 16.596 14.155 1.00 54.78 91 GLN A C 1
ATOM 702 O O . GLN A 1 91 ? 3.468 15.503 14.493 1.00 54.78 91 GLN A O 1
ATOM 707 N N . GLY A 1 92 ? 2.229 16.740 13.091 1.00 56.75 92 GLY A N 1
ATOM 708 C CA . GLY A 1 92 ? 2.092 15.719 12.050 1.00 56.75 92 GLY A CA 1
ATOM 709 C C . GLY A 1 92 ? 0.725 15.731 11.375 1.00 56.75 92 GLY A C 1
ATOM 710 O O . GLY A 1 92 ? -0.296 15.654 12.049 1.00 56.75 92 GLY A O 1
ATOM 711 N N . GLU A 1 93 ? 0.714 15.797 10.044 1.00 60.62 93 GLU A N 1
ATOM 712 C CA . GLU A 1 93 ? -0.458 15.536 9.198 1.00 60.62 93 GLU A CA 1
ATOM 713 C C . GLU A 1 93 ? -0.776 14.031 9.254 1.00 60.62 93 GLU A C 1
ATOM 715 O O . GLU A 1 93 ? -0.357 13.254 8.398 1.00 60.62 93 GLU A O 1
ATOM 720 N N . ILE A 1 94 ? -1.422 13.573 10.329 1.00 65.75 94 ILE A N 1
ATOM 721 C CA . ILE A 1 94 ? -1.919 12.195 10.425 1.00 65.75 94 ILE A CA 1
ATOM 722 C C . ILE A 1 94 ? -3.428 12.238 10.203 1.00 65.75 94 ILE A C 1
ATOM 724 O O . ILE A 1 94 ? -4.197 12.430 11.140 1.00 65.75 94 ILE A O 1
ATOM 728 N N . ASP A 1 95 ? -3.845 12.035 8.954 1.00 73.56 95 ASP A N 1
ATOM 729 C CA . ASP A 1 95 ? -5.265 12.042 8.579 1.00 73.56 95 ASP A CA 1
ATOM 730 C C . ASP A 1 95 ? -5.966 10.701 8.873 1.00 73.56 95 ASP A C 1
ATOM 732 O O . ASP A 1 95 ? -7.186 10.639 9.039 1.00 73.56 95 ASP A O 1
ATOM 736 N N . GLY A 1 96 ? -5.205 9.605 8.961 1.00 83.81 96 GLY A N 1
ATOM 737 C CA . GLY A 1 96 ? -5.728 8.260 9.208 1.00 83.81 96 GLY A CA 1
ATOM 738 C C . GLY A 1 96 ? -4.857 7.168 8.603 1.00 83.81 96 GLY A C 1
ATOM 739 O O . GLY A 1 96 ? -3.684 7.383 8.298 1.00 83.81 96 GLY A O 1
ATOM 740 N N . THR A 1 97 ? -5.434 5.980 8.430 1.00 88.81 97 THR A N 1
ATOM 741 C CA . THR A 1 97 ? -4.738 4.831 7.841 1.00 88.81 97 THR A CA 1
ATOM 742 C C . THR A 1 97 ? -5.632 4.035 6.895 1.00 88.81 97 THR A C 1
ATOM 744 O O . THR A 1 97 ? -6.831 3.892 7.127 1.00 88.81 97 THR A O 1
ATOM 747 N N . TYR A 1 98 ? -5.038 3.484 5.837 1.00 91.25 98 TYR A N 1
ATOM 748 C CA . TYR A 1 98 ? -5.687 2.495 4.978 1.00 91.25 98 TYR A CA 1
ATOM 749 C C . TYR A 1 98 ? -5.419 1.092 5.527 1.00 91.25 98 TYR A C 1
ATOM 751 O O . TYR A 1 98 ? -4.272 0.747 5.814 1.00 91.25 98 TYR A O 1
ATOM 759 N N . CYS A 1 99 ? -6.459 0.276 5.646 1.00 92.69 99 CYS A N 1
ATOM 760 C CA . CYS A 1 99 ? -6.369 -1.115 6.095 1.00 92.69 99 CYS A CA 1
ATOM 761 C C . CYS A 1 99 ? -7.461 -1.959 5.436 1.00 92.69 99 CYS A C 1
ATOM 763 O O . CYS A 1 99 ? -8.358 -1.419 4.783 1.00 92.69 99 CYS A O 1
ATOM 765 N N . PHE A 1 100 ? -7.378 -3.279 5.569 1.00 94.69 100 PHE A N 1
ATOM 766 C CA . PHE A 1 100 ? -8.449 -4.145 5.090 1.00 94.69 100 PHE A CA 1
ATOM 767 C C . PHE A 1 100 ? -9.687 -4.058 5.987 1.00 94.69 100 PHE A C 1
ATOM 769 O O . PHE A 1 100 ? -9.604 -3.736 7.171 1.00 94.69 100 PHE A O 1
ATOM 776 N N . GLU A 1 101 ? -10.858 -4.336 5.421 1.00 93.38 101 GLU A N 1
ATOM 777 C CA . GLU A 1 101 ? -12.137 -4.231 6.124 1.00 93.38 101 GLU A CA 1
ATOM 778 C C . GLU A 1 101 ? -12.214 -5.111 7.385 1.00 93.38 101 GLU A C 1
ATOM 780 O O . GLU A 1 101 ? -12.701 -4.659 8.421 1.00 93.38 101 GLU A O 1
ATOM 785 N N . SER A 1 102 ? -11.695 -6.335 7.345 1.00 94.00 102 SER A N 1
ATOM 786 C CA . SER A 1 102 ? -11.647 -7.272 8.468 1.00 94.00 102 SER A CA 1
ATOM 787 C C . SER A 1 102 ? -10.719 -6.788 9.573 1.00 94.00 102 SER A C 1
ATOM 789 O O . SER A 1 102 ? -11.074 -6.872 10.750 1.00 94.00 102 SER A O 1
ATOM 791 N N . GLU A 1 103 ? -9.568 -6.222 9.207 1.00 92.88 103 GLU A N 1
ATOM 792 C CA . GLU A 1 103 ? -8.646 -5.579 10.143 1.00 92.88 103 GLU A CA 1
ATOM 793 C C . GLU A 1 103 ? -9.335 -4.392 10.821 1.00 92.88 103 GLU A C 1
ATOM 795 O O . GLU A 1 103 ? -9.335 -4.291 12.048 1.00 92.88 103 GLU A O 1
ATOM 800 N N . ALA A 1 104 ? -10.001 -3.540 10.039 1.00 93.31 104 ALA A N 1
ATOM 801 C CA . ALA A 1 104 ? -10.745 -2.401 10.557 1.00 93.31 104 ALA A CA 1
ATOM 802 C C . ALA A 1 104 ? -11.875 -2.826 11.505 1.00 93.31 104 ALA A C 1
ATOM 804 O O . ALA A 1 104 ? -12.057 -2.235 12.575 1.00 93.31 104 ALA A O 1
ATOM 805 N N . ALA A 1 105 ? -12.618 -3.873 11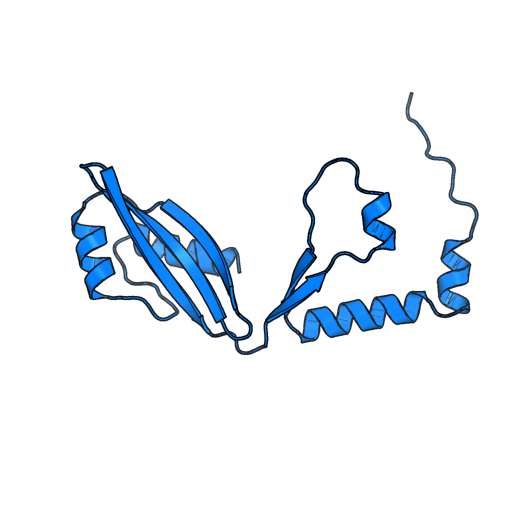.144 1.00 93.12 105 ALA A N 1
ATOM 806 C CA . ALA A 1 105 ? -13.679 -4.434 11.968 1.00 93.12 105 ALA A CA 1
ATOM 807 C C . ALA A 1 105 ? -13.130 -5.015 13.280 1.00 93.12 105 ALA A C 1
ATOM 809 O O . ALA A 1 105 ? -13.714 -4.791 14.342 1.00 93.12 105 ALA A O 1
ATOM 810 N N . ALA A 1 106 ? -11.994 -5.717 13.227 1.00 93.44 106 ALA A N 1
ATOM 811 C CA . ALA A 1 106 ? -11.327 -6.260 14.405 1.00 93.44 106 ALA A CA 1
ATOM 812 C C . ALA A 1 106 ? -10.853 -5.147 15.353 1.00 93.44 106 ALA A C 1
ATOM 814 O O . ALA A 1 106 ? -11.189 -5.186 16.537 1.00 93.44 106 ALA A O 1
ATOM 815 N N . MET A 1 107 ? -10.169 -4.124 14.829 1.00 91.62 107 MET A N 1
ATOM 816 C CA . MET A 1 107 ? -9.713 -2.966 15.611 1.00 91.62 107 MET A CA 1
ATOM 817 C C . MET A 1 107 ? -10.885 -2.227 16.261 1.00 91.62 107 MET A C 1
ATOM 819 O O . MET A 1 107 ? -10.847 -1.898 17.445 1.00 91.62 107 MET A O 1
ATOM 823 N N . THR A 1 108 ? -11.961 -2.006 15.503 1.00 91.00 108 THR A N 1
ATOM 824 C CA . THR A 1 108 ? -13.161 -1.329 16.012 1.00 91.00 108 THR A CA 1
ATOM 825 C C . THR A 1 108 ? -13.822 -2.145 17.120 1.00 91.00 108 THR A C 1
ATOM 827 O O . THR A 1 108 ? -14.202 -1.598 18.153 1.00 91.00 108 THR A O 1
ATOM 830 N N . LYS A 1 109 ? -13.934 -3.466 16.943 1.00 93.50 109 LYS A N 1
ATOM 831 C CA . LYS A 1 109 ? -14.501 -4.366 17.952 1.00 93.50 109 LYS A CA 1
ATOM 832 C C . LYS A 1 109 ? -13.679 -4.371 19.241 1.00 93.50 109 LYS A C 1
ATOM 834 O O . LYS A 1 109 ? -14.259 -4.342 20.324 1.00 93.50 109 LYS A O 1
ATOM 839 N N . GLU A 1 110 ? -12.355 -4.414 19.132 1.00 91.50 110 GLU A N 1
ATOM 840 C CA . GLU A 1 110 ? -11.459 -4.351 20.287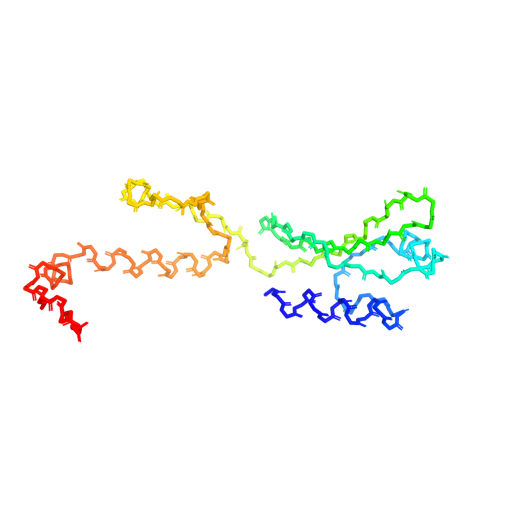 1.00 91.50 110 GLU A CA 1
ATOM 841 C C . GLU A 1 110 ? -11.601 -3.018 21.026 1.00 91.50 110 GLU A C 1
ATOM 843 O O . GLU A 1 110 ? -11.775 -3.006 22.244 1.00 91.50 110 GLU A O 1
ATOM 848 N N . PHE A 1 111 ? -11.610 -1.904 20.290 1.00 90.00 111 PHE A N 1
ATOM 849 C CA . PHE A 1 111 ? -11.814 -0.582 20.871 1.00 90.00 111 PHE A CA 1
ATOM 850 C C . PHE A 1 111 ? -13.154 -0.482 21.609 1.00 90.00 111 PHE A C 1
ATOM 852 O O . PHE A 1 111 ? -13.190 -0.046 22.756 1.00 90.00 111 PHE A O 1
ATOM 859 N N . LEU A 1 112 ? -14.247 -0.952 20.999 1.00 91.50 112 LEU A N 1
ATOM 860 C CA . LEU A 1 112 ? -15.567 -0.977 21.636 1.00 91.50 112 LEU A CA 1
ATOM 861 C C . LEU A 1 112 ? -15.559 -1.774 22.944 1.00 91.50 112 LEU A C 1
ATOM 863 O O . LEU A 1 112 ? -16.121 -1.318 23.936 1.00 91.50 112 LEU A O 1
ATOM 867 N N . ALA A 1 113 ? -14.881 -2.923 22.979 1.00 91.50 113 ALA A N 1
ATOM 868 C CA . ALA A 1 113 ? -14.767 -3.720 24.197 1.00 91.50 113 ALA A CA 1
ATOM 869 C C . ALA A 1 113 ? -14.032 -2.975 25.327 1.00 91.50 113 ALA A C 1
ATOM 871 O O . ALA A 1 113 ? -14.363 -3.163 26.495 1.00 91.50 113 ALA A O 1
ATOM 872 N N . GLN A 1 114 ? -13.070 -2.104 25.004 1.00 88.19 114 GLN A N 1
ATOM 873 C CA . GLN A 1 114 ? -12.362 -1.290 26.000 1.00 88.19 114 GLN A CA 1
ATOM 874 C C . GLN A 1 114 ? -13.217 -0.155 26.574 1.00 88.19 114 GLN A C 1
ATOM 876 O O . GLN A 1 114 ? -12.912 0.340 27.656 1.00 88.19 114 GLN A O 1
ATOM 881 N N . LEU A 1 115 ? -14.287 0.251 25.885 1.00 89.12 115 LEU A N 1
ATOM 882 C CA . LEU A 1 115 ? -15.215 1.272 26.379 1.00 89.12 115 LEU A CA 1
ATOM 883 C C . LEU A 1 115 ? -16.220 0.722 27.399 1.00 89.12 115 LEU A C 1
ATOM 885 O O . LEU A 1 115 ? -16.836 1.508 28.125 1.00 89.12 115 LEU A O 1
ATOM 889 N N . GLU A 1 116 ? -16.371 -0.604 27.486 1.00 92.19 116 GLU A N 1
ATOM 890 C CA . GLU A 1 116 ? -17.261 -1.242 28.455 1.00 92.19 116 GLU A CA 1
ATOM 891 C C . GLU A 1 116 ? -16.866 -0.882 29.899 1.00 92.19 116 GLU A C 1
ATOM 893 O O . GLU A 1 116 ? -15.674 -0.816 30.215 1.00 92.19 116 GLU A O 1
ATOM 898 N N . PRO A 1 117 ? -17.828 -0.692 30.824 1.00 85.38 117 PRO A N 1
ATOM 899 C CA . PRO A 1 117 ? -17.547 -0.149 32.155 1.00 85.38 117 PRO A CA 1
ATOM 900 C C . PRO A 1 117 ? -16.484 -0.909 32.957 1.00 85.38 117 PRO A C 1
ATOM 902 O O . PRO A 1 117 ? -15.759 -0.297 33.738 1.00 85.38 117 PRO A O 1
ATOM 905 N N . GLY A 1 118 ? -16.401 -2.232 32.792 1.00 88.44 118 GLY A N 1
ATOM 906 C CA . GLY A 1 118 ? -15.401 -3.072 33.453 1.00 88.44 118 GLY A CA 1
ATOM 907 C C . GLY A 1 118 ? -13.985 -2.787 32.941 1.00 88.44 118 GLY A C 1
ATOM 908 O O . GLY A 1 118 ? -13.203 -2.200 33.690 1.00 88.44 118 GLY A O 1
ATOM 909 N N . PRO A 1 119 ? -13.670 -3.144 31.681 1.00 84.00 119 PRO A N 1
ATOM 910 C CA . PRO A 1 119 ? -12.374 -2.861 31.061 1.00 84.00 119 PRO A CA 1
ATOM 911 C C . PRO A 1 119 ? -11.966 -1.387 31.151 1.00 84.00 119 PRO A C 1
ATOM 913 O O . PRO A 1 119 ? -10.841 -1.073 31.535 1.00 84.00 119 PRO A O 1
ATOM 916 N N . ASN A 1 120 ? -12.894 -0.462 30.892 1.00 88.12 120 ASN A N 1
ATOM 917 C CA . ASN A 1 120 ? -12.599 0.967 30.912 1.00 88.12 120 ASN A CA 1
ATOM 918 C C . ASN A 1 120 ? -12.152 1.441 32.303 1.00 88.12 120 ASN A C 1
ATOM 920 O O . ASN A 1 120 ? -11.243 2.257 32.431 1.00 88.12 120 ASN A O 1
ATOM 924 N N . LYS A 1 121 ? -12.736 0.898 33.380 1.00 85.75 121 LYS A N 1
ATOM 925 C CA . LYS A 1 121 ? -12.368 1.256 34.760 1.00 85.75 121 LYS A CA 1
ATOM 926 C C . LYS A 1 121 ? -10.898 0.965 35.073 1.00 85.75 121 LYS A C 1
ATOM 928 O O . LYS A 1 121 ? -10.308 1.689 35.876 1.00 85.75 121 LYS A O 1
ATOM 933 N N . GLU A 1 122 ? -10.300 -0.042 34.439 1.00 82.81 122 GLU A N 1
ATOM 934 C CA . GLU A 1 122 ? -8.883 -0.386 34.617 1.00 82.81 122 GLU A CA 1
ATOM 935 C C . GLU A 1 122 ? -7.951 0.733 34.117 1.00 82.81 122 GLU A C 1
ATOM 937 O O . GLU A 1 122 ? -6.873 0.945 34.675 1.00 82.81 122 GLU A O 1
ATOM 942 N N . ILE A 1 123 ? -8.403 1.527 33.139 1.00 81.75 123 ILE A N 1
ATOM 943 C CA . ILE A 1 123 ? -7.654 2.643 32.541 1.00 81.75 123 ILE A CA 1
ATOM 944 C C . ILE A 1 123 ? -7.556 3.845 33.504 1.00 81.75 123 ILE A C 1
ATOM 946 O O . ILE A 1 123 ? -6.575 4.593 33.475 1.00 81.75 123 ILE A O 1
ATOM 950 N N . PHE A 1 124 ? -8.534 4.015 34.403 1.00 80.19 124 PHE A N 1
ATOM 951 C CA . PHE A 1 124 ? -8.607 5.124 35.371 1.00 80.19 124 PHE A CA 1
ATOM 952 C C . PHE A 1 124 ? -7.801 4.886 36.671 1.00 80.19 124 PHE A C 1
ATOM 954 O O . PHE A 1 124 ? -7.919 5.657 37.626 1.00 80.19 124 PHE A O 1
ATOM 961 N N . GLY A 1 125 ? -6.975 3.834 36.740 1.00 67.94 125 GLY A N 1
ATOM 962 C CA . GLY A 1 125 ? -6.123 3.529 37.898 1.00 67.94 125 GLY A CA 1
ATOM 963 C C . GLY A 1 125 ? -4.931 4.484 38.092 1.00 67.94 125 GLY A C 1
ATOM 964 O O . GLY A 1 125 ? -4.603 5.299 37.229 1.00 67.94 125 GLY A O 1
ATOM 965 N N . LYS A 1 126 ? -4.232 4.379 39.240 1.00 60.78 126 LYS A N 1
ATOM 966 C CA . LYS A 1 126 ? -2.989 5.134 39.502 1.00 60.78 126 LYS A CA 1
ATOM 967 C C . LYS A 1 126 ? -1.939 4.776 38.446 1.00 60.78 126 LYS A C 1
ATOM 969 O O . LYS A 1 126 ? -1.296 3.734 38.548 1.00 60.78 126 LYS A O 1
ATOM 974 N N . LYS A 1 127 ? -1.725 5.658 37.470 1.00 66.12 127 LYS A N 1
ATOM 975 C CA . LYS A 1 127 ? -0.558 5.581 36.587 1.00 66.12 127 LYS A CA 1
ATOM 976 C C . LYS A 1 127 ? 0.694 5.734 37.464 1.00 66.12 127 LYS A C 1
ATOM 978 O O . LYS A 1 127 ? 0.772 6.726 38.196 1.00 66.12 127 LYS A O 1
ATOM 983 N N . PRO A 1 128 ? 1.639 4.776 37.472 1.00 60.97 128 PRO A N 1
ATOM 984 C CA . PRO A 1 128 ? 2.904 4.979 38.164 1.00 60.97 128 PRO A CA 1
ATOM 985 C C . PRO A 1 128 ? 3.558 6.244 37.603 1.00 60.97 128 PRO A C 1
ATOM 987 O O . PRO A 1 128 ? 3.500 6.494 36.397 1.00 60.97 128 PRO A O 1
ATOM 990 N N . ALA A 1 129 ? 4.122 7.073 38.485 1.00 60.16 129 ALA A N 1
ATOM 991 C CA . ALA A 1 129 ? 4.839 8.264 38.055 1.00 60.16 129 ALA A CA 1
ATOM 992 C C . ALA A 1 129 ? 5.919 7.844 37.043 1.00 60.16 129 ALA A C 1
ATOM 994 O O . ALA A 1 129 ? 6.591 6.835 37.285 1.00 60.16 129 ALA A O 1
ATOM 995 N N . PRO A 1 130 ? 6.093 8.568 35.922 1.00 62.03 130 PRO A N 1
ATOM 996 C CA . PRO A 1 130 ? 7.189 8.287 35.011 1.00 62.03 130 PRO A CA 1
ATOM 997 C C . PRO A 1 130 ? 8.482 8.392 35.818 1.00 62.03 130 PRO A C 1
ATOM 999 O O . PRO A 1 130 ? 8.820 9.457 36.333 1.00 62.03 130 PRO A O 1
ATOM 1002 N N . THR A 1 131 ? 9.177 7.270 35.996 1.00 54.91 131 THR A N 1
ATOM 1003 C CA . THR A 1 131 ? 10.489 7.249 36.635 1.00 54.91 131 THR A CA 1
ATOM 1004 C C . THR A 1 131 ? 11.460 7.915 35.672 1.00 54.91 131 THR A C 1
ATOM 1006 O O . THR A 1 131 ? 12.062 7.252 34.827 1.00 54.91 131 THR A O 1
ATOM 1009 N N . GLY A 1 132 ? 11.552 9.242 35.751 1.00 56.06 132 GLY A N 1
ATOM 1010 C CA . GLY A 1 132 ? 12.609 10.002 35.110 1.00 56.06 132 GLY A CA 1
ATOM 1011 C C . GLY A 1 132 ? 13.941 9.461 35.609 1.00 56.06 132 GLY A C 1
ATOM 1012 O O . GLY A 1 132 ? 14.216 9.489 36.808 1.00 56.06 132 GLY A O 1
ATOM 1013 N N . ARG A 1 133 ? 14.739 8.904 34.698 1.00 48.09 133 ARG A N 1
ATOM 1014 C CA . ARG A 1 133 ? 16.162 8.705 34.949 1.00 48.09 133 ARG A CA 1
ATOM 1015 C C . ARG A 1 133 ? 16.826 10.066 34.775 1.00 48.09 133 ARG A C 1
ATOM 1017 O O . ARG A 1 133 ? 16.876 10.573 33.656 1.00 48.09 133 ARG A O 1
ATOM 1024 N N . SER A 1 134 ? 17.217 10.644 35.906 1.00 51.41 134 SER A N 1
ATOM 1025 C CA . SER A 1 134 ? 18.209 11.715 36.016 1.00 51.41 134 SER A CA 1
ATOM 1026 C C . SER A 1 134 ? 19.574 11.262 35.512 1.00 51.41 134 SER A C 1
ATOM 1028 O O . SER A 1 134 ? 19.850 10.041 35.597 1.00 51.41 134 SER A O 1
#